Protein AF-A0AAD6NZN1-F1 (afdb_monomer_lite)

Radius of gyration: 25.39 Å; chains: 1; bounding box: 64×46×65 Å

Organism: NCBI:txid889485

Sequence (178 aa):
MINQLLAGVHIASGAEAMALGARLGLNTRMLFDLVKNSGGTSWMFENRVPHMLDNDYTPYSALDIFVKDLGIVTRESSSLKVPLHIATVAHQLFLAGSAAGWGRQDDAGVVKVYETLTGVKVEGKLPVLEKEVVLQSLPPEWPLDPIDDIHRLNQSNSKTLVVLDDDPTGTQTVHDIE

InterPro domains:
  IPR008927 6-phosphogluconate dehydrogenase-like, C-terminal domain superfamily [SSF48179] (1-121)
  IPR013328 6-phosphogluconate dehydrogenase, domain 2 [G3DSA:1.10.1040.10] (1-123)
  IPR029154 3-hydroxyisobutyrate dehydrogenase-like, NAD-binding domain [PF14833] (1-114)

Foldseek 3Di:
DVVLLVLLLQLLVLLVVLLVCQVVLHLSVVVLVVCCPDPNDDPNSVPLLVCQQAVPFAAPPFLLVSLVSLVVVCVVCVVVVHDDPSSVVSNVLSVVQVVVVRRGTYSNSSSVSSCVVPVGGSHNDRDPDDPVNVVVPDDDDDPDDCVVVVVVVCVVDVDDDDDDDPDVVDDDDDDDDD

Structure (mmCIF, N/CA/C/O backbone):
data_AF-A0AAD6NZN1-F1
#
_entry.id   AF-A0AAD6NZN1-F1
#
loop_
_atom_site.group_PDB
_atom_site.id
_atom_site.type_symbol
_atom_site.label_atom_id
_atom_site.label_alt_id
_atom_site.label_comp_id
_atom_site.label_asym_id
_atom_site.label_entity_id
_atom_site.label_seq_id
_atom_site.pdbx_PDB_ins_code
_atom_site.Cartn_x
_atom_site.Cartn_y
_atom_site.Cartn_z
_atom_site.occupancy
_atom_site.B_iso_or_equiv
_atom_site.auth_seq_id
_atom_site.auth_comp_id
_atom_site.auth_asym_id
_atom_site.auth_atom_id
_atom_site.pdbx_PDB_model_num
ATOM 1 N N . MET A 1 1 ? -3.880 1.018 20.932 1.00 89.69 1 MET A N 1
ATOM 2 C CA . MET A 1 1 ? -4.941 1.537 20.037 1.00 89.69 1 MET A CA 1
ATOM 3 C C . MET A 1 1 ? -4.416 2.601 19.090 1.00 89.69 1 MET A C 1
ATOM 5 O O . MET A 1 1 ? -4.409 2.342 17.900 1.00 89.69 1 MET A O 1
ATOM 9 N N . ILE A 1 2 ? -3.913 3.739 19.588 1.00 97.75 2 ILE A N 1
ATOM 10 C CA . ILE A 1 2 ? -3.409 4.832 18.730 1.00 97.75 2 ILE A CA 1
ATOM 11 C C . ILE A 1 2 ? -2.289 4.373 17.786 1.00 97.75 2 ILE A C 1
ATOM 13 O O . ILE A 1 2 ? -2.344 4.660 16.597 1.00 97.75 2 ILE A O 1
ATOM 17 N N . ASN A 1 3 ? -1.337 3.573 18.282 1.00 97.50 3 ASN A N 1
ATOM 18 C CA . ASN A 1 3 ? -0.302 2.986 17.427 1.00 97.50 3 ASN A CA 1
ATOM 19 C C . ASN A 1 3 ? -0.889 2.145 16.285 1.00 97.50 3 ASN A C 1
ATOM 21 O O . ASN A 1 3 ? -0.468 2.303 15.152 1.00 97.50 3 ASN A O 1
ATOM 25 N N . GLN A 1 4 ? -1.888 1.299 16.565 1.00 97.38 4 GLN A N 1
ATOM 26 C CA . GLN A 1 4 ? -2.491 0.433 15.541 1.00 97.38 4 GLN A CA 1
ATOM 27 C C . GLN A 1 4 ? -3.371 1.208 14.562 1.00 97.38 4 GLN A C 1
ATOM 29 O O . GLN A 1 4 ? -3.432 0.849 13.391 1.00 97.38 4 GLN A O 1
ATOM 34 N N . LEU A 1 5 ? -4.007 2.289 15.026 1.00 98.50 5 LEU A N 1
ATOM 35 C CA . LEU A 1 5 ? -4.698 3.243 14.164 1.00 98.50 5 LEU A CA 1
ATOM 36 C C . LEU A 1 5 ? -3.714 3.820 13.147 1.00 98.50 5 LEU A C 1
ATOM 38 O O . LEU A 1 5 ? -3.937 3.679 11.949 1.00 98.50 5 LEU A O 1
ATOM 42 N N . LEU A 1 6 ? -2.619 4.425 13.620 1.00 98.56 6 LEU A N 1
ATOM 43 C CA . LEU A 1 6 ? -1.606 5.009 12.741 1.00 98.56 6 LEU A CA 1
ATOM 44 C C . LEU A 1 6 ? -0.972 3.944 11.848 1.00 98.56 6 LEU A C 1
ATOM 46 O O . LEU A 1 6 ? -0.830 4.158 10.652 1.00 98.56 6 LEU A O 1
ATOM 50 N N . ALA A 1 7 ? -0.652 2.779 12.408 1.00 98.25 7 ALA A N 1
ATOM 51 C CA . ALA A 1 7 ? -0.013 1.707 11.671 1.00 98.25 7 ALA A CA 1
ATOM 52 C C . ALA A 1 7 ? -0.870 1.221 10.497 1.00 98.25 7 ALA A C 1
ATOM 54 O O . ALA A 1 7 ? -0.409 1.222 9.361 1.00 98.25 7 ALA A O 1
ATOM 55 N N . GLY A 1 8 ? -2.134 0.878 10.756 1.00 98.38 8 GLY A N 1
ATOM 56 C CA . GLY A 1 8 ? -3.032 0.370 9.722 1.00 98.38 8 GLY A CA 1
ATOM 57 C C . GLY A 1 8 ? -3.343 1.423 8.663 1.00 98.38 8 GLY A C 1
ATOM 58 O O . GLY A 1 8 ? -3.365 1.107 7.477 1.00 98.38 8 GLY A O 1
ATOM 59 N N . VAL A 1 9 ? -3.514 2.687 9.070 1.00 98.75 9 VAL A N 1
ATOM 60 C CA . VAL A 1 9 ? -3.691 3.801 8.129 1.00 98.75 9 VAL A CA 1
ATOM 61 C C . VAL A 1 9 ? -2.453 3.981 7.254 1.00 98.75 9 VAL A C 1
ATOM 63 O O . VAL A 1 9 ? -2.588 4.045 6.040 1.00 98.75 9 VAL A O 1
ATOM 66 N N . HIS A 1 10 ? -1.250 4.007 7.828 1.00 98.69 10 HIS A N 1
ATOM 67 C CA . HIS A 1 10 ? -0.024 4.203 7.056 1.00 98.69 10 HIS A CA 1
ATOM 68 C C . HIS A 1 10 ? 0.262 3.051 6.085 1.00 98.69 10 HIS A C 1
ATOM 70 O O . HIS A 1 10 ? 0.691 3.311 4.965 1.00 98.69 10 HIS A O 1
ATOM 76 N N . ILE A 1 11 ? -0.004 1.796 6.470 1.00 98.56 11 ILE A N 1
ATOM 77 C CA . ILE A 1 11 ? 0.130 0.646 5.559 1.00 98.56 11 ILE A CA 1
ATOM 78 C C . ILE A 1 11 ? -0.867 0.778 4.400 1.00 98.56 11 ILE A C 1
ATOM 80 O O . ILE A 1 11 ? -0.478 0.656 3.240 1.00 98.56 11 ILE A O 1
ATOM 84 N N . ALA A 1 12 ? -2.135 1.077 4.700 1.00 98.69 12 ALA A N 1
ATOM 85 C CA . ALA A 1 12 ? -3.177 1.238 3.687 1.00 98.69 12 ALA A CA 1
ATOM 86 C C . ALA A 1 12 ? -2.894 2.410 2.728 1.00 98.69 12 ALA A C 1
ATOM 88 O O . ALA A 1 12 ? -3.036 2.257 1.516 1.00 98.69 12 ALA A O 1
ATOM 89 N N . SER A 1 13 ? -2.451 3.557 3.253 1.00 98.50 13 SER A N 1
ATOM 90 C CA . SER A 1 13 ? -2.054 4.718 2.449 1.00 98.50 13 SER A CA 1
ATOM 91 C C . SER A 1 13 ? -0.788 4.452 1.635 1.00 98.50 13 SER A C 1
ATOM 93 O O . SER A 1 13 ? -0.695 4.892 0.494 1.00 98.50 13 SER A O 1
ATOM 95 N N . GLY A 1 14 ? 0.177 3.703 2.178 1.00 98.31 14 GLY A N 1
ATOM 96 C CA . GLY A 1 14 ? 1.360 3.273 1.433 1.00 98.31 14 GLY A CA 1
ATOM 97 C C . GLY A 1 14 ? 0.991 2.383 0.250 1.00 98.31 14 GLY A C 1
ATOM 98 O O . GLY A 1 14 ? 1.413 2.648 -0.871 1.00 98.31 14 GLY A O 1
ATOM 99 N N . ALA A 1 15 ? 0.131 1.389 0.476 1.00 98.44 15 ALA A N 1
ATOM 100 C CA . ALA A 1 15 ? -0.408 0.541 -0.582 1.00 98.44 15 ALA A CA 1
ATOM 101 C C . ALA A 1 15 ? -1.126 1.350 -1.680 1.00 98.44 15 ALA A C 1
ATOM 103 O O . ALA A 1 15 ? -0.894 1.112 -2.864 1.00 98.44 15 ALA A O 1
ATOM 104 N N . GLU A 1 16 ? -1.954 2.328 -1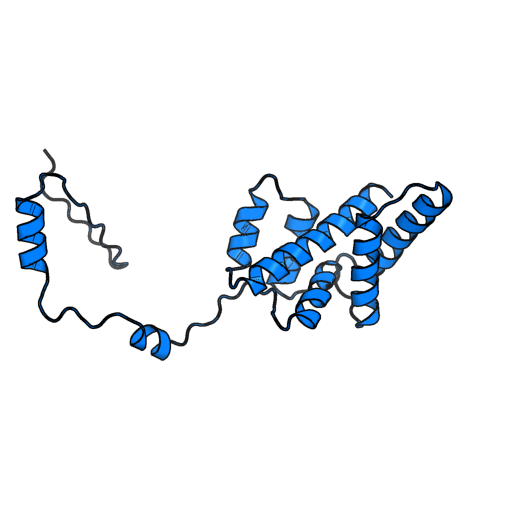.300 1.00 98.44 16 GLU A N 1
ATOM 105 C CA . GLU A 1 16 ? -2.646 3.221 -2.239 1.00 98.44 16 GLU A CA 1
ATOM 106 C C . GLU A 1 16 ? -1.665 4.057 -3.074 1.00 98.44 16 GLU A C 1
ATOM 108 O O . GLU A 1 16 ? -1.764 4.097 -4.302 1.00 98.44 16 GLU A O 1
ATOM 113 N N . ALA A 1 17 ? -0.682 4.685 -2.421 1.00 98.12 17 ALA A N 1
ATOM 114 C CA . ALA A 1 17 ? 0.324 5.510 -3.083 1.00 98.12 17 ALA A CA 1
ATOM 115 C C . ALA A 1 17 ? 1.152 4.699 -4.090 1.00 98.12 17 ALA A C 1
ATOM 117 O O . ALA A 1 17 ? 1.375 5.144 -5.219 1.00 98.12 17 ALA A O 1
ATOM 118 N N . MET A 1 18 ? 1.564 3.487 -3.710 1.00 98.06 18 MET A N 1
ATOM 119 C CA . MET A 1 18 ? 2.322 2.603 -4.592 1.00 98.06 18 MET A CA 1
ATOM 120 C C . MET A 1 18 ? 1.482 2.097 -5.767 1.00 98.06 18 MET A C 1
ATOM 122 O O . MET A 1 18 ? 1.979 2.059 -6.894 1.00 98.06 18 MET A O 1
ATOM 126 N N . ALA A 1 19 ? 0.205 1.780 -5.543 1.00 98.00 19 ALA A N 1
ATOM 127 C CA . ALA A 1 19 ? -0.715 1.400 -6.612 1.00 98.00 19 ALA A CA 1
ATOM 128 C C . ALA A 1 19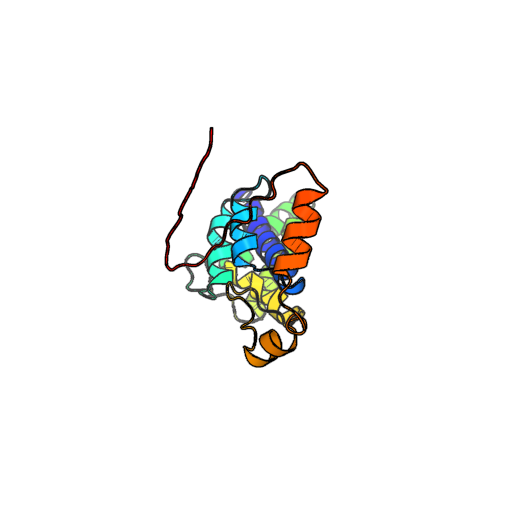 ? -0.957 2.542 -7.609 1.00 98.00 19 ALA A C 1
ATOM 130 O O . ALA A 1 19 ? -0.954 2.315 -8.820 1.00 98.00 19 ALA A O 1
ATOM 131 N N . LEU A 1 20 ? -1.104 3.780 -7.125 1.00 97.62 20 LEU A N 1
ATOM 132 C CA . LEU A 1 20 ? -1.195 4.958 -7.986 1.00 97.62 20 LEU A CA 1
ATOM 133 C C . LEU A 1 20 ? 0.086 5.145 -8.807 1.00 97.62 20 LEU A C 1
ATOM 135 O O . LEU A 1 20 ? 0.012 5.338 -10.019 1.00 97.62 20 LEU A O 1
ATOM 139 N N . GLY A 1 21 ? 1.255 5.042 -8.169 1.00 96.00 21 GLY A N 1
ATOM 140 C CA . GLY A 1 21 ? 2.546 5.128 -8.850 1.00 96.00 21 GLY A CA 1
ATOM 141 C C . GLY A 1 21 ? 2.696 4.088 -9.961 1.00 96.00 21 GLY A C 1
ATOM 142 O O . GLY A 1 21 ? 3.052 4.437 -11.087 1.00 96.00 21 GLY A O 1
ATOM 143 N N . ALA A 1 22 ? 2.333 2.834 -9.679 1.00 95.44 22 ALA A N 1
ATOM 144 C CA . ALA A 1 22 ? 2.318 1.765 -10.673 1.00 95.44 22 ALA A CA 1
ATOM 145 C C . ALA A 1 22 ? 1.354 2.078 -11.830 1.00 95.44 22 ALA A C 1
ATOM 147 O O . ALA A 1 22 ? 1.704 1.938 -13.000 1.00 95.44 22 ALA A O 1
ATOM 148 N N . ARG A 1 23 ? 0.148 2.580 -11.527 1.00 93.94 23 ARG A N 1
ATOM 149 C CA . ARG A 1 23 ? -0.862 2.931 -12.537 1.00 93.94 23 ARG A CA 1
ATOM 150 C C . ARG A 1 23 ? -0.438 4.085 -13.450 1.00 93.94 23 ARG A C 1
ATOM 152 O O . ARG A 1 23 ? -0.899 4.138 -14.595 1.00 93.94 23 ARG A O 1
ATOM 159 N N . LEU A 1 24 ? 0.408 4.983 -12.947 1.00 93.62 24 LEU A N 1
ATOM 160 C CA . LEU A 1 24 ? 1.040 6.071 -13.696 1.00 93.62 24 LEU A CA 1
ATOM 161 C C . LEU A 1 24 ? 2.246 5.608 -14.535 1.00 93.62 24 LEU A C 1
ATOM 163 O O . LEU A 1 24 ? 2.819 6.419 -15.256 1.00 93.62 24 LEU A O 1
ATOM 167 N N . GLY A 1 25 ? 2.631 4.328 -14.462 1.00 90.56 25 GLY A N 1
ATOM 168 C CA . GLY A 1 25 ? 3.789 3.789 -15.176 1.00 90.56 25 GLY A CA 1
ATOM 169 C C . GLY A 1 25 ? 5.131 4.198 -14.566 1.00 90.56 25 GLY A C 1
ATOM 170 O O . GLY A 1 25 ? 6.152 4.147 -15.249 1.00 90.56 25 GLY A O 1
ATOM 171 N N . LEU A 1 26 ? 5.148 4.630 -13.300 1.00 92.12 26 LEU A N 1
ATOM 172 C CA . LEU A 1 26 ? 6.388 4.973 -12.609 1.00 92.12 26 LEU A CA 1
ATOM 173 C C . LEU A 1 26 ? 7.159 3.709 -12.225 1.00 92.12 26 LEU A C 1
ATOM 175 O O . LEU A 1 26 ? 6.572 2.674 -11.909 1.00 92.12 26 LEU A O 1
ATOM 179 N N . ASN A 1 27 ? 8.485 3.825 -12.152 1.00 92.44 27 ASN A N 1
ATOM 180 C CA . ASN A 1 27 ? 9.301 2.813 -11.493 1.00 92.44 27 ASN A CA 1
ATOM 181 C C . ASN A 1 27 ? 8.987 2.840 -9.989 1.00 92.44 27 ASN A C 1
ATOM 183 O O . ASN A 1 27 ? 9.405 3.745 -9.267 1.00 92.44 27 ASN A O 1
ATOM 187 N N . THR A 1 28 ? 8.227 1.852 -9.524 1.00 95.00 28 THR A N 1
ATOM 188 C CA . THR A 1 28 ? 7.745 1.752 -8.140 1.00 95.00 28 THR A CA 1
ATOM 189 C C . THR A 1 28 ? 8.886 1.583 -7.134 1.00 95.00 28 THR A C 1
ATOM 191 O O . THR A 1 28 ? 8.785 2.077 -6.014 1.00 95.00 28 THR A O 1
ATOM 194 N N . ARG A 1 29 ? 10.010 0.964 -7.513 1.00 95.38 29 ARG A N 1
ATOM 195 C CA . ARG A 1 29 ? 11.174 0.853 -6.628 1.00 95.38 29 ARG A CA 1
ATOM 196 C C . ARG A 1 29 ? 11.888 2.194 -6.468 1.00 95.38 29 ARG A C 1
ATOM 198 O O . ARG A 1 29 ? 12.136 2.608 -5.342 1.00 95.38 29 ARG A O 1
ATOM 205 N N . MET A 1 30 ? 12.088 2.932 -7.560 1.00 94.81 30 MET A N 1
ATOM 206 C CA . MET A 1 30 ? 12.590 4.311 -7.482 1.00 94.81 30 MET A CA 1
ATOM 207 C C . MET A 1 30 ? 11.630 5.237 -6.725 1.00 94.81 30 MET A C 1
ATOM 209 O O . MET A 1 30 ? 12.073 6.086 -5.954 1.00 94.81 30 MET A O 1
ATOM 213 N N . LEU A 1 31 ? 10.317 5.076 -6.923 1.00 95.44 31 LEU A N 1
ATOM 214 C CA . LEU A 1 31 ? 9.300 5.819 -6.179 1.00 95.44 31 LEU A CA 1
ATOM 215 C C . LEU A 1 31 ? 9.427 5.557 -4.676 1.00 95.44 31 LEU A C 1
ATOM 217 O O . LEU A 1 31 ? 9.432 6.505 -3.894 1.00 95.44 31 LEU A O 1
ATOM 221 N N . PHE A 1 32 ? 9.562 4.291 -4.278 1.00 97.19 32 PHE A N 1
ATOM 222 C CA . PHE A 1 32 ? 9.803 3.920 -2.889 1.00 97.19 32 PHE A CA 1
ATOM 223 C C . PHE A 1 32 ? 11.071 4.581 -2.340 1.00 97.19 32 PHE A C 1
ATOM 225 O O . PHE A 1 32 ? 11.003 5.215 -1.288 1.00 97.19 32 PHE A O 1
ATOM 232 N N . ASP A 1 33 ? 12.194 4.497 -3.057 1.00 95.81 33 ASP A N 1
ATOM 233 C CA . ASP A 1 33 ? 13.472 5.068 -2.615 1.00 95.81 33 ASP A CA 1
ATOM 234 C C . ASP A 1 33 ? 13.396 6.594 -2.441 1.00 95.81 33 ASP A C 1
ATOM 236 O O . ASP A 1 33 ? 13.948 7.146 -1.484 1.00 95.81 33 ASP A O 1
ATOM 240 N N . LEU A 1 34 ? 12.665 7.286 -3.318 1.00 96.00 34 LEU A N 1
ATOM 241 C CA . LEU A 1 34 ? 12.437 8.725 -3.205 1.00 96.00 34 LEU A CA 1
ATOM 242 C C . LEU A 1 34 ? 11.545 9.064 -2.004 1.00 96.00 34 LEU A C 1
ATOM 244 O O . LEU A 1 34 ? 11.891 9.928 -1.197 1.00 96.00 34 LEU A O 1
ATOM 248 N N . VAL A 1 35 ? 10.400 8.385 -1.871 1.00 96.75 35 VAL A N 1
ATOM 249 C CA . VAL A 1 35 ? 9.423 8.665 -0.807 1.00 96.75 35 VAL A CA 1
ATOM 250 C C . VAL A 1 35 ? 10.000 8.337 0.563 1.00 96.75 35 VAL A C 1
ATOM 252 O O . VAL A 1 35 ? 9.815 9.133 1.482 1.00 96.75 35 VAL A O 1
ATOM 255 N N . LYS A 1 36 ? 10.754 7.239 0.690 1.00 96.06 36 LYS A N 1
ATOM 256 C CA . LYS A 1 36 ? 11.463 6.842 1.914 1.00 96.06 36 LYS A CA 1
ATOM 257 C C . LYS A 1 36 ? 12.338 7.964 2.477 1.00 96.06 36 LYS A C 1
ATOM 259 O O . LYS A 1 36 ? 12.416 8.125 3.687 1.00 96.06 36 LYS A O 1
ATOM 264 N N . ASN A 1 37 ? 12.981 8.747 1.612 1.00 94.00 37 ASN A N 1
ATOM 265 C CA . ASN A 1 37 ? 13.847 9.859 2.014 1.00 94.00 37 ASN A CA 1
ATOM 266 C C . ASN A 1 37 ? 13.112 11.212 2.078 1.00 94.00 37 ASN A C 1
ATOM 268 O O . ASN A 1 37 ? 13.737 12.254 2.271 1.00 94.00 37 ASN A O 1
ATOM 272 N N . SER A 1 38 ? 11.790 11.218 1.903 1.00 94.56 38 SER A N 1
ATOM 273 C CA . SER A 1 38 ? 10.956 12.420 1.920 1.00 94.56 38 SER A CA 1
ATOM 274 C C . SER A 1 38 ? 10.220 12.588 3.252 1.00 94.56 38 SER A C 1
ATOM 276 O O . SER A 1 38 ? 10.005 11.631 3.992 1.00 94.56 38 SER A O 1
ATOM 278 N N . GLY A 1 39 ? 9.725 13.799 3.527 1.00 92.81 39 GLY A N 1
ATOM 279 C CA . GLY A 1 39 ? 8.880 14.057 4.701 1.00 92.81 39 GLY A CA 1
ATOM 280 C C . GLY A 1 39 ? 7.516 13.349 4.682 1.00 92.81 39 GLY A C 1
ATOM 281 O O . GLY A 1 39 ? 6.831 13.345 5.699 1.00 92.81 39 GLY A O 1
ATOM 282 N N . GLY A 1 40 ? 7.115 12.762 3.547 1.00 90.19 40 GLY A N 1
ATOM 283 C CA . GLY A 1 40 ? 5.878 11.985 3.413 1.00 90.19 40 GLY A CA 1
ATOM 284 C C . GLY A 1 40 ? 6.006 10.516 3.835 1.00 90.19 40 GLY A C 1
ATOM 285 O O . GLY A 1 40 ? 5.022 9.783 3.761 1.00 90.19 40 GLY A O 1
ATOM 286 N N . THR A 1 41 ? 7.199 10.069 4.244 1.00 97.19 41 THR A N 1
ATOM 287 C CA . THR A 1 41 ? 7.438 8.687 4.680 1.00 97.19 41 THR A CA 1
ATOM 288 C C . THR A 1 41 ? 6.793 8.368 6.035 1.00 97.19 41 THR A C 1
ATOM 290 O O . THR A 1 41 ? 6.390 9.241 6.804 1.00 97.19 41 THR A O 1
ATOM 293 N N . SER A 1 42 ? 6.736 7.079 6.364 1.00 98.06 42 SER A N 1
ATOM 294 C CA . SER A 1 42 ? 6.468 6.587 7.714 1.00 98.06 42 SER A CA 1
ATOM 295 C C . SER A 1 42 ? 7.216 5.279 7.947 1.00 98.06 42 SER A C 1
ATOM 297 O O . SER A 1 42 ? 7.509 4.551 7.000 1.00 98.06 42 SER A O 1
ATOM 299 N N . TRP A 1 43 ? 7.432 4.911 9.212 1.00 97.62 43 TRP A N 1
ATOM 300 C CA . TRP A 1 43 ? 8.063 3.627 9.539 1.00 97.62 43 TRP A CA 1
ATOM 301 C C . TRP A 1 43 ? 7.334 2.430 8.902 1.00 97.62 43 TRP A C 1
ATOM 303 O O . TRP A 1 43 ? 7.969 1.500 8.415 1.00 97.62 43 TRP A O 1
ATOM 313 N N . MET A 1 44 ? 5.996 2.465 8.854 1.00 98.06 44 MET A N 1
ATOM 314 C CA . MET A 1 44 ? 5.202 1.401 8.230 1.00 98.06 44 MET A CA 1
ATOM 315 C C . MET A 1 44 ? 5.370 1.355 6.714 1.00 98.06 44 MET A C 1
ATOM 317 O O . MET A 1 44 ? 5.426 0.267 6.152 1.00 98.06 44 MET A O 1
ATOM 321 N N . PHE A 1 45 ? 5.472 2.513 6.058 1.00 98.31 45 PHE A N 1
ATOM 322 C CA . PHE A 1 45 ? 5.753 2.587 4.625 1.00 98.31 45 PHE A CA 1
ATOM 323 C C . PHE A 1 45 ? 7.117 1.961 4.317 1.00 98.31 45 PHE A C 1
ATOM 325 O O . PHE A 1 45 ? 7.209 1.050 3.499 1.00 98.31 45 PHE A O 1
ATOM 332 N N . GLU A 1 46 ? 8.159 2.389 5.036 1.00 98.25 46 GLU A N 1
ATOM 333 C CA . GLU A 1 46 ? 9.527 1.893 4.852 1.00 98.25 46 GLU A CA 1
ATOM 334 C C . GLU A 1 46 ? 9.653 0.395 5.093 1.00 98.25 46 GLU A C 1
ATOM 336 O O . GLU A 1 46 ? 10.431 -0.275 4.417 1.00 98.25 46 GLU A O 1
ATOM 341 N N . ASN A 1 47 ? 8.890 -0.129 6.050 1.00 97.38 47 ASN A N 1
ATOM 342 C CA . ASN A 1 47 ? 8.944 -1.536 6.394 1.00 97.38 47 ASN A CA 1
ATOM 343 C C . ASN A 1 47 ? 8.090 -2.418 5.468 1.00 97.38 47 ASN A C 1
ATOM 345 O O . ASN A 1 47 ? 8.531 -3.507 5.125 1.00 97.38 47 ASN A O 1
ATOM 349 N N . ARG A 1 48 ? 6.893 -1.977 5.050 1.00 97.88 48 ARG A N 1
ATOM 350 C CA . ARG A 1 48 ? 5.934 -2.830 4.318 1.00 97.88 48 ARG A CA 1
ATOM 351 C C . ARG A 1 48 ? 5.972 -2.703 2.806 1.00 97.88 48 ARG A C 1
ATOM 353 O O . ARG A 1 48 ? 5.685 -3.680 2.122 1.00 97.88 48 ARG A O 1
ATOM 360 N N . VAL A 1 49 ? 6.324 -1.543 2.256 1.00 97.81 49 VAL A N 1
ATOM 361 C CA . VAL A 1 49 ? 6.387 -1.385 0.794 1.00 97.81 49 VAL A CA 1
ATOM 362 C C . VAL A 1 49 ? 7.403 -2.325 0.134 1.00 97.81 49 VAL A C 1
ATOM 364 O O . VAL A 1 49 ? 7.064 -2.868 -0.915 1.00 97.81 49 VAL A O 1
ATOM 367 N N . PRO A 1 50 ? 8.583 -2.620 0.719 1.00 97.38 50 PRO A N 1
ATOM 368 C CA . PRO A 1 50 ? 9.474 -3.636 0.161 1.00 97.38 50 PRO A CA 1
ATOM 369 C C . PRO A 1 50 ? 8.787 -4.991 -0.063 1.00 97.38 50 PRO A C 1
ATOM 371 O O . PRO A 1 50 ? 8.945 -5.572 -1.129 1.00 97.38 50 PRO A O 1
ATOM 374 N N . HIS A 1 51 ? 7.939 -5.437 0.871 1.00 97.44 51 HIS A N 1
ATOM 375 C CA . HIS A 1 51 ? 7.192 -6.696 0.742 1.00 97.44 51 HIS A CA 1
ATOM 376 C C . HIS A 1 51 ? 6.232 -6.671 -0.460 1.00 97.44 51 HIS A C 1
ATOM 378 O O . HIS A 1 51 ? 6.117 -7.654 -1.190 1.00 97.44 51 HIS A O 1
ATOM 384 N N . MET A 1 52 ? 5.578 -5.524 -0.697 1.00 97.38 52 MET A N 1
ATOM 385 C CA . MET A 1 52 ? 4.714 -5.305 -1.865 1.00 97.38 52 MET A CA 1
ATOM 386 C C . MET A 1 52 ? 5.527 -5.420 -3.159 1.00 97.38 52 MET A C 1
ATOM 388 O O . MET A 1 52 ? 5.181 -6.201 -4.040 1.00 97.38 52 MET A O 1
ATOM 392 N N . LEU A 1 53 ? 6.641 -4.684 -3.237 1.00 97.06 53 LEU A N 1
ATOM 393 C CA . LEU A 1 53 ? 7.503 -4.613 -4.419 1.00 97.06 53 LEU A CA 1
ATOM 394 C C . LEU A 1 53 ? 8.147 -5.955 -4.778 1.00 97.06 53 LEU A C 1
ATOM 396 O O . LEU A 1 53 ? 8.345 -6.231 -5.963 1.00 97.06 53 LEU A O 1
ATOM 400 N N . ASP A 1 54 ? 8.495 -6.746 -3.764 1.00 95.94 54 ASP A N 1
ATOM 401 C CA . ASP A 1 54 ? 9.148 -8.049 -3.911 1.00 95.94 54 ASP A CA 1
ATOM 402 C C . ASP A 1 54 ? 8.137 -9.199 -4.038 1.00 95.94 54 ASP A C 1
ATOM 404 O O . ASP A 1 54 ? 8.522 -10.333 -4.329 1.00 95.94 54 ASP A O 1
ATOM 408 N N . ASN A 1 55 ? 6.840 -8.900 -3.885 1.00 95.19 55 ASN A N 1
ATOM 409 C CA . ASN A 1 55 ? 5.741 -9.864 -3.916 1.00 95.19 55 ASN A CA 1
ATOM 410 C C . ASN A 1 55 ? 5.953 -11.031 -2.923 1.00 95.19 55 ASN A C 1
ATOM 412 O O . ASN A 1 55 ? 5.535 -12.164 -3.176 1.00 95.19 55 ASN A O 1
ATOM 416 N N . ASP A 1 56 ? 6.600 -10.743 -1.789 1.00 95.94 56 ASP A N 1
ATOM 417 C CA . ASP A 1 56 ? 6.807 -11.670 -0.677 1.00 95.94 56 ASP A CA 1
ATOM 418 C C . ASP A 1 56 ? 5.883 -11.285 0.476 1.00 95.94 56 ASP A C 1
ATOM 420 O O . ASP A 1 56 ? 6.097 -10.300 1.178 1.00 95.94 56 ASP A O 1
ATOM 424 N N . TYR A 1 57 ? 4.838 -12.088 0.665 1.00 96.94 57 TYR A N 1
ATOM 425 C CA . TYR A 1 57 ? 3.861 -11.899 1.735 1.00 96.94 57 TYR A CA 1
ATOM 426 C C . TYR A 1 57 ? 3.979 -12.966 2.823 1.00 96.94 57 TYR A C 1
ATOM 428 O O . TYR A 1 57 ? 2.974 -13.346 3.437 1.00 96.94 57 TYR A O 1
ATOM 436 N N . THR A 1 58 ? 5.190 -13.479 3.049 1.00 96.94 58 THR A N 1
ATOM 437 C CA . THR A 1 58 ? 5.488 -14.318 4.209 1.00 96.94 58 THR A CA 1
ATOM 438 C C . THR A 1 58 ? 5.157 -13.533 5.487 1.00 96.94 58 THR A C 1
ATOM 440 O O . THR A 1 58 ? 5.718 -12.463 5.709 1.00 96.94 58 THR A O 1
ATOM 443 N N . PRO A 1 59 ? 4.222 -14.008 6.331 1.00 92.31 59 PRO A N 1
ATOM 444 C CA . PRO A 1 59 ? 3.653 -13.176 7.384 1.00 92.31 59 PRO A CA 1
ATOM 445 C C . PRO A 1 59 ? 4.620 -13.000 8.559 1.00 92.31 59 PRO A C 1
ATOM 447 O O . PRO A 1 59 ? 4.830 -13.929 9.341 1.00 92.31 59 PRO A O 1
ATOM 450 N N . TYR A 1 60 ? 5.120 -11.778 8.749 1.00 87.25 60 TYR A N 1
ATOM 451 C CA . TYR A 1 60 ? 5.665 -11.334 10.040 1.00 87.25 60 TYR A CA 1
ATOM 452 C C . TYR A 1 60 ? 4.557 -10.760 10.931 1.00 87.25 60 TYR A C 1
ATOM 454 O O . TYR A 1 60 ? 4.584 -10.895 12.155 1.00 87.25 60 TYR A O 1
ATOM 462 N N . SER A 1 61 ? 3.549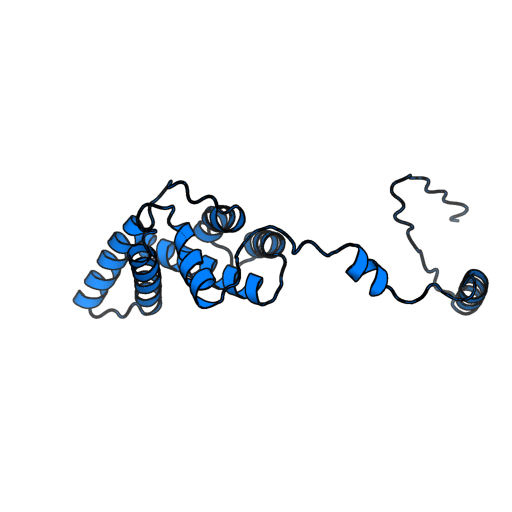 -10.163 10.295 1.00 94.81 61 SER A N 1
ATOM 463 C CA . SER A 1 61 ? 2.281 -9.742 10.882 1.00 94.81 61 SER A CA 1
ATOM 464 C C . SER A 1 61 ? 1.179 -10.010 9.863 1.00 94.81 61 SER A C 1
ATOM 466 O O . SER A 1 61 ? 1.252 -9.548 8.730 1.00 94.81 61 SER A O 1
ATOM 468 N N . ALA A 1 62 ? 0.176 -10.800 10.244 1.00 98.31 62 ALA A N 1
ATOM 469 C CA . ALA A 1 62 ? -0.870 -11.205 9.316 1.00 98.31 62 ALA A CA 1
ATOM 470 C C . ALA A 1 62 ? -1.850 -10.058 9.024 1.00 98.31 62 ALA A C 1
ATOM 472 O O . ALA A 1 62 ? -2.198 -9.290 9.920 1.00 98.31 62 ALA A O 1
ATOM 473 N N . LEU A 1 63 ? -2.382 -10.008 7.806 1.00 98.50 63 LEU A N 1
ATOM 474 C CA . LEU A 1 63 ? -3.411 -9.059 7.379 1.00 98.50 63 LEU A CA 1
ATOM 475 C C . LEU A 1 63 ? -4.620 -9.045 8.340 1.00 98.50 63 LEU A C 1
ATOM 477 O O . LEU A 1 63 ? -5.095 -7.977 8.737 1.00 98.50 63 LEU A O 1
ATOM 481 N N . ASP A 1 64 ? -5.052 -10.214 8.822 1.00 98.69 64 ASP A N 1
ATOM 482 C CA . ASP A 1 64 ? -6.145 -10.344 9.800 1.00 98.69 64 ASP A CA 1
ATOM 483 C C . ASP A 1 64 ? -5.841 -9.713 11.173 1.00 98.69 64 ASP A C 1
ATOM 485 O O . ASP A 1 64 ? -6.766 -9.387 11.925 1.00 98.69 64 ASP A O 1
ATOM 489 N N . ILE A 1 65 ? -4.568 -9.476 11.516 1.00 98.38 65 ILE A N 1
ATOM 490 C CA . ILE A 1 65 ? -4.215 -8.709 12.721 1.00 98.38 65 ILE A CA 1
ATOM 491 C C . ILE A 1 65 ? -4.727 -7.275 12.582 1.00 98.38 65 ILE A C 1
ATOM 493 O O . ILE A 1 65 ? -5.313 -6.755 13.533 1.00 98.38 65 ILE A O 1
ATOM 497 N N . PHE A 1 66 ? -4.594 -6.662 11.403 1.00 98.25 66 PHE A N 1
ATOM 498 C CA . PHE A 1 66 ? -5.110 -5.316 11.154 1.00 98.25 66 PHE A CA 1
ATOM 499 C C . PHE A 1 66 ? -6.628 -5.270 10.977 1.00 98.25 66 PHE A C 1
ATOM 501 O O . PHE A 1 66 ? -7.239 -4.283 11.391 1.00 98.25 66 PHE A O 1
ATOM 508 N N . VAL A 1 67 ? -7.262 -6.347 10.496 1.00 98.69 67 VAL A N 1
ATOM 509 C CA . VAL A 1 67 ? -8.729 -6.500 10.581 1.00 98.69 67 VAL A CA 1
ATOM 510 C C . VAL A 1 67 ? -9.182 -6.424 12.043 1.00 98.69 67 VAL A C 1
ATOM 512 O O . VAL A 1 67 ? -10.056 -5.634 12.402 1.00 98.69 67 VAL A O 1
ATOM 515 N N . LYS A 1 68 ? -8.548 -7.202 12.926 1.00 98.69 68 LYS A N 1
ATOM 516 C CA . LYS A 1 68 ? -8.870 -7.214 14.358 1.00 98.69 68 LYS A CA 1
ATOM 517 C C . LYS A 1 68 ? -8.593 -5.858 15.016 1.00 98.69 68 LYS A C 1
ATOM 519 O O . LYS A 1 68 ? -9.468 -5.321 15.698 1.00 98.69 68 LYS A O 1
ATOM 524 N N . ASP A 1 69 ? -7.395 -5.309 14.829 1.00 98.50 69 ASP A N 1
ATOM 525 C CA . ASP A 1 69 ? -6.931 -4.121 15.546 1.00 98.50 69 ASP A CA 1
ATOM 526 C C . ASP A 1 69 ? -7.669 -2.848 15.106 1.00 98.50 69 ASP A C 1
ATOM 528 O O . ASP A 1 69 ? -8.125 -2.084 15.963 1.00 98.50 69 ASP A O 1
ATOM 532 N N . LEU A 1 70 ? -7.876 -2.638 13.800 1.00 98.69 70 LEU A N 1
ATOM 533 C CA . LEU A 1 70 ? -8.690 -1.515 13.318 1.00 98.69 70 LEU A CA 1
ATOM 534 C C . LEU A 1 70 ? -10.178 -1.711 13.634 1.00 98.69 70 LEU A C 1
ATOM 536 O O . LEU A 1 70 ? -10.887 -0.736 13.894 1.00 98.69 70 LEU A O 1
ATOM 540 N N . GLY A 1 71 ? -10.650 -2.957 13.717 1.00 98.44 71 GLY A N 1
ATOM 541 C CA . GLY A 1 71 ? -11.974 -3.273 14.246 1.00 98.44 71 GLY A CA 1
ATOM 542 C C . GLY A 1 71 ? -12.153 -2.834 15.704 1.00 98.44 71 GLY A C 1
ATOM 543 O O . GLY A 1 71 ? -13.196 -2.290 16.057 1.00 98.44 71 GLY A O 1
ATOM 544 N N . ILE A 1 72 ? -11.142 -3.022 16.560 1.00 98.69 72 ILE A N 1
ATOM 545 C CA . ILE A 1 72 ? -11.165 -2.521 17.947 1.00 98.69 72 ILE A CA 1
ATOM 546 C C . ILE A 1 72 ? -11.184 -0.987 17.961 1.00 98.69 72 ILE A C 1
ATOM 548 O O . ILE A 1 72 ? -12.006 -0.397 18.657 1.00 98.69 72 ILE A O 1
ATOM 552 N N . VAL A 1 73 ? -10.323 -0.344 17.165 1.00 98.56 73 VAL A N 1
ATOM 553 C CA . VAL A 1 73 ? -10.240 1.124 17.066 1.00 98.56 73 VAL A CA 1
ATOM 554 C C . VAL A 1 73 ? -11.573 1.744 16.641 1.00 98.56 73 VAL A C 1
ATOM 556 O O . VAL A 1 73 ? -12.045 2.675 17.286 1.00 98.56 73 VAL A O 1
ATOM 559 N N . THR A 1 74 ? -12.191 1.222 15.581 1.00 97.81 74 THR A N 1
ATOM 560 C CA . THR A 1 74 ? -13.444 1.764 15.029 1.00 97.81 74 THR A CA 1
ATOM 561 C C . THR A 1 74 ? -14.644 1.540 15.953 1.00 97.81 74 THR A C 1
ATOM 563 O O . THR A 1 74 ? -15.499 2.417 16.071 1.00 97.81 74 THR A O 1
ATOM 566 N N . ARG A 1 75 ? -14.703 0.408 16.672 1.00 98.06 75 ARG A N 1
ATOM 567 C CA . ARG A 1 75 ? -15.746 0.177 17.689 1.00 98.06 75 ARG A CA 1
ATOM 568 C C . ARG A 1 75 ? -15.630 1.140 18.866 1.00 98.06 75 ARG A C 1
ATOM 570 O O . ARG A 1 75 ? -16.639 1.704 19.281 1.00 98.06 75 ARG A O 1
ATOM 577 N N . GLU A 1 76 ? -14.419 1.351 19.372 1.00 98.31 76 GLU A N 1
ATOM 578 C CA . GLU A 1 76 ? -14.186 2.273 20.488 1.00 98.31 76 GLU A CA 1
ATOM 579 C C . GLU A 1 76 ? -14.465 3.724 20.093 1.00 98.31 76 GLU A C 1
ATOM 581 O O . GLU A 1 76 ? -15.098 4.476 20.826 1.00 98.31 76 GLU A O 1
ATOM 586 N N . SER A 1 77 ? -14.063 4.133 18.890 1.00 97.69 77 SER A N 1
ATOM 587 C CA . SER A 1 77 ? -14.362 5.488 18.434 1.00 97.69 77 SER A CA 1
ATOM 588 C C . SER A 1 77 ? -15.868 5.711 18.277 1.00 97.69 77 SER A C 1
ATOM 590 O O . SER A 1 77 ? -16.374 6.779 18.617 1.00 97.69 77 SER A O 1
ATOM 592 N N . SER A 1 78 ? -16.609 4.688 17.837 1.00 97.19 78 SER A N 1
ATOM 593 C CA . SER A 1 78 ? -18.069 4.736 17.762 1.00 97.19 78 SER A CA 1
ATOM 594 C C . SER A 1 78 ? -18.732 4.845 19.139 1.00 97.19 78 SER A C 1
ATOM 596 O O . SER A 1 78 ? -19.695 5.602 19.266 1.00 97.19 78 SER A O 1
ATOM 598 N N . SER A 1 79 ? -18.251 4.128 20.164 1.00 98.12 79 SER A N 1
ATOM 599 C CA . SER A 1 79 ? -18.814 4.210 21.525 1.00 98.12 79 SER A CA 1
ATOM 600 C C . SER A 1 79 ? -18.617 5.604 22.133 1.00 98.12 79 SER A C 1
ATOM 602 O O . SER A 1 79 ? -19.512 6.126 22.800 1.00 98.12 79 SER A O 1
ATOM 604 N N . LEU A 1 80 ? -17.489 6.244 21.814 1.00 98.19 80 LEU A N 1
ATOM 605 C CA . LEU A 1 80 ? -17.134 7.596 22.246 1.00 98.19 80 LEU A CA 1
ATOM 606 C C . LEU A 1 80 ? -17.677 8.709 21.336 1.00 98.19 80 LEU A C 1
ATOM 608 O O . LEU A 1 80 ? -17.465 9.885 21.626 1.00 98.19 80 LEU A O 1
ATOM 612 N N . LYS A 1 81 ? -18.378 8.368 20.245 1.00 98.19 81 LYS A N 1
ATOM 613 C CA . LYS A 1 81 ? -18.865 9.319 19.226 1.00 98.19 81 LYS A CA 1
ATOM 614 C C . LYS A 1 81 ? -17.747 10.176 18.608 1.00 98.19 81 LYS A C 1
ATOM 616 O O . LYS A 1 81 ? -17.969 11.331 18.249 1.00 98.19 81 LYS A O 1
ATOM 621 N N . VAL A 1 82 ? -16.555 9.600 18.453 1.00 98.19 82 VAL A N 1
ATOM 622 C CA . VAL A 1 82 ? -15.413 10.212 17.763 1.00 98.19 82 VAL A CA 1
ATOM 623 C C . VAL A 1 82 ? -15.322 9.635 16.345 1.00 98.19 82 VAL A C 1
ATOM 625 O O . VAL A 1 82 ? -15.059 8.439 16.184 1.00 98.19 82 VAL A O 1
ATOM 628 N N . PRO A 1 83 ? -15.535 10.439 15.290 1.00 96.75 83 PRO A N 1
ATOM 629 C CA . PRO A 1 83 ? -15.455 9.947 13.922 1.00 96.75 83 PRO A CA 1
ATOM 630 C C . PRO A 1 83 ? -13.995 9.737 13.497 1.00 96.75 83 PRO A C 1
ATOM 632 O O . PRO A 1 83 ? -13.192 10.666 13.507 1.00 96.75 83 PRO A O 1
ATOM 635 N N . LEU A 1 84 ? -13.657 8.517 13.072 1.00 97.94 84 LEU A N 1
ATOM 636 C CA . LEU A 1 84 ? -12.339 8.169 12.527 1.00 97.94 84 LEU A CA 1
ATOM 637 C C . LEU A 1 84 ? -12.465 7.759 11.057 1.00 97.94 84 LEU A C 1
ATOM 639 O O . LEU A 1 84 ? -12.420 6.574 10.719 1.00 97.94 84 LEU A O 1
ATOM 643 N N . HIS A 1 85 ? -12.643 8.741 10.174 1.00 97.50 85 HIS A N 1
ATOM 644 C CA . HIS A 1 85 ? -12.910 8.500 8.752 1.00 97.50 85 HIS A CA 1
ATOM 645 C C . HIS A 1 85 ? -11.814 7.665 8.075 1.00 97.50 85 HIS A C 1
ATOM 647 O O . HIS A 1 85 ? -12.113 6.634 7.476 1.00 97.50 85 HIS A O 1
ATOM 653 N N . ILE A 1 86 ? -10.545 8.046 8.246 1.00 98.50 86 ILE A N 1
ATOM 654 C CA . ILE A 1 86 ? -9.421 7.374 7.576 1.00 98.50 86 ILE A CA 1
ATOM 655 C C . ILE A 1 86 ? -9.234 5.946 8.105 1.00 98.50 86 ILE A C 1
ATOM 657 O O . ILE A 1 86 ? -9.100 5.007 7.326 1.00 98.50 86 ILE A O 1
ATOM 661 N N . ALA A 1 87 ? -9.309 5.747 9.425 1.00 98.38 87 ALA A N 1
ATOM 662 C CA . ALA A 1 87 ? -9.191 4.415 10.020 1.00 98.38 87 ALA A CA 1
ATOM 663 C C . ALA A 1 87 ? -10.343 3.485 9.605 1.00 98.38 87 ALA A C 1
ATOM 665 O O . ALA A 1 87 ? -10.137 2.284 9.450 1.00 98.38 87 ALA A O 1
ATOM 666 N N . THR A 1 88 ? -11.544 4.035 9.394 1.00 98.31 88 THR A N 1
ATOM 667 C CA . THR A 1 88 ? -12.699 3.268 8.908 1.00 98.31 88 THR A CA 1
ATOM 668 C C . THR A 1 88 ? -12.471 2.784 7.479 1.00 98.31 88 THR A C 1
ATOM 670 O O . THR A 1 88 ? -12.709 1.613 7.197 1.00 98.31 88 THR A O 1
ATOM 673 N N . VAL A 1 89 ? -11.955 3.645 6.594 1.00 98.62 89 VAL A N 1
ATOM 674 C CA . VAL A 1 89 ? -11.599 3.259 5.218 1.00 98.62 89 VAL A CA 1
ATOM 675 C C . VAL A 1 89 ? -10.472 2.227 5.216 1.00 98.62 89 VAL A C 1
ATOM 677 O O . VAL A 1 89 ? -10.608 1.186 4.577 1.00 98.62 89 VAL A O 1
ATOM 680 N N . ALA A 1 90 ? -9.408 2.452 5.994 1.00 98.75 90 ALA A N 1
ATOM 681 C CA . ALA A 1 90 ? -8.318 1.488 6.132 1.00 98.75 90 ALA A CA 1
ATOM 682 C C . ALA A 1 90 ? -8.841 0.117 6.597 1.00 98.75 90 ALA A C 1
ATOM 684 O O . ALA A 1 90 ? -8.527 -0.900 5.986 1.00 98.75 90 ALA A O 1
ATOM 685 N N . HIS A 1 91 ? -9.715 0.081 7.609 1.00 98.81 91 HIS A N 1
ATOM 686 C CA . HIS A 1 91 ? -10.334 -1.158 8.086 1.00 98.81 91 HIS A CA 1
ATOM 687 C C . HIS A 1 91 ? -11.098 -1.897 6.975 1.00 98.81 91 HIS A C 1
ATOM 689 O O . HIS A 1 91 ? -10.986 -3.117 6.876 1.00 98.81 91 HIS A O 1
ATOM 695 N N . GLN A 1 92 ? -11.829 -1.179 6.114 1.00 98.75 92 GLN A N 1
ATOM 696 C CA . GLN A 1 92 ? -12.534 -1.792 4.984 1.00 98.75 92 GLN A CA 1
ATOM 697 C C . GLN A 1 92 ? -11.580 -2.377 3.935 1.00 98.75 92 GLN A C 1
ATOM 699 O O . GLN A 1 92 ? -11.870 -3.442 3.397 1.00 98.75 92 GLN A O 1
ATOM 704 N N . LEU A 1 93 ? -10.427 -1.751 3.682 1.00 98.75 93 LEU A N 1
ATOM 705 C CA . LEU A 1 93 ? -9.410 -2.307 2.779 1.00 98.75 93 LEU A CA 1
ATOM 706 C C . LEU A 1 93 ? -8.839 -3.624 3.320 1.00 98.75 93 LEU A C 1
ATOM 708 O O . LEU A 1 93 ? -8.744 -4.606 2.585 1.00 98.75 93 LEU A O 1
ATOM 712 N N . PHE A 1 94 ? -8.529 -3.686 4.618 1.00 98.81 94 PHE A N 1
ATOM 713 C CA . PHE A 1 94 ? -8.087 -4.933 5.250 1.00 98.81 94 PHE A CA 1
ATOM 714 C C . PHE A 1 94 ? -9.190 -6.003 5.246 1.00 98.81 94 PHE A C 1
ATOM 716 O O . PHE A 1 94 ? -8.919 -7.161 4.940 1.00 98.81 94 PHE A O 1
ATOM 723 N N . LEU A 1 95 ? -10.450 -5.638 5.508 1.00 98.81 95 LEU A N 1
ATOM 724 C CA . LEU A 1 95 ? -11.574 -6.575 5.388 1.00 98.81 95 LEU A CA 1
ATOM 725 C C . LEU A 1 95 ? -11.719 -7.121 3.963 1.00 98.81 95 LEU A C 1
ATOM 727 O O . LEU A 1 95 ? -11.917 -8.323 3.797 1.00 98.81 95 LEU A O 1
ATOM 731 N N . ALA A 1 96 ? -11.572 -6.272 2.943 1.00 98.75 96 ALA A N 1
ATOM 732 C CA . ALA A 1 96 ? -11.610 -6.695 1.547 1.00 98.75 96 ALA A CA 1
ATOM 733 C C . ALA A 1 96 ? -10.478 -7.683 1.224 1.00 98.75 96 ALA A C 1
ATOM 735 O O . ALA A 1 96 ? -10.728 -8.730 0.629 1.00 98.75 96 ALA A O 1
ATOM 736 N N . GLY A 1 97 ? -9.249 -7.399 1.670 1.00 98.69 97 GLY A N 1
ATOM 737 C CA . GLY A 1 97 ? -8.112 -8.303 1.489 1.00 98.69 97 GLY A CA 1
ATOM 738 C C . GLY A 1 97 ? -8.282 -9.644 2.213 1.00 98.69 97 GLY A C 1
ATOM 739 O O . GLY A 1 97 ? -7.989 -10.701 1.652 1.00 98.69 97 GLY A O 1
ATOM 740 N N . SER A 1 98 ? -8.818 -9.623 3.435 1.00 98.69 98 SER A N 1
ATOM 741 C CA . SER A 1 98 ? -9.146 -10.838 4.190 1.00 98.69 98 SER A CA 1
ATOM 742 C C . SER A 1 98 ? -10.209 -11.676 3.473 1.00 98.69 98 SER A C 1
ATOM 744 O O . SER A 1 98 ? -9.995 -12.866 3.230 1.00 98.69 98 SER A O 1
ATOM 746 N N . ALA A 1 99 ? -11.302 -11.044 3.028 1.00 98.69 99 ALA A N 1
ATOM 747 C CA . ALA A 1 99 ? -12.378 -11.693 2.278 1.00 98.69 99 ALA A CA 1
ATOM 748 C C . ALA A 1 99 ? -11.911 -12.262 0.926 1.00 98.69 99 ALA A C 1
ATOM 750 O O . ALA A 1 99 ? -12.447 -13.268 0.466 1.00 98.69 99 ALA A O 1
ATOM 751 N N . ALA A 1 100 ? -10.878 -11.671 0.321 1.00 98.38 100 ALA A N 1
ATOM 752 C CA . ALA A 1 100 ? -10.211 -12.188 -0.874 1.00 98.38 100 ALA A CA 1
ATOM 753 C C . ALA A 1 100 ? -9.273 -13.387 -0.599 1.00 98.38 100 ALA A C 1
ATOM 755 O O . ALA A 1 100 ? -8.606 -13.881 -1.510 1.00 98.38 100 ALA A O 1
ATOM 756 N N . GLY A 1 101 ? -9.207 -13.872 0.646 1.00 98.38 101 GLY A N 1
ATOM 757 C CA . GLY A 1 101 ? -8.418 -15.038 1.046 1.00 98.38 101 GLY A CA 1
ATOM 758 C C . GLY A 1 101 ? -6.976 -14.723 1.450 1.00 98.38 101 GLY A C 1
ATOM 759 O O . GLY A 1 101 ? -6.169 -15.643 1.584 1.00 98.38 101 GLY A O 1
ATOM 760 N N . TRP A 1 102 ? -6.622 -13.450 1.660 1.00 98.50 102 TRP A N 1
ATOM 761 C CA . TRP A 1 102 ? -5.257 -13.043 2.031 1.00 98.50 102 TRP A CA 1
ATOM 762 C C . TRP A 1 102 ? -5.074 -12.806 3.531 1.00 98.50 102 TRP A C 1
ATOM 764 O O . TRP A 1 102 ? -4.003 -12.383 3.947 1.00 98.50 102 TRP A O 1
ATOM 774 N N . GLY A 1 103 ? -6.072 -13.122 4.361 1.00 98.38 103 GLY A N 1
ATOM 775 C CA . GLY A 1 103 ? -6.046 -12.849 5.804 1.00 98.38 103 GLY A CA 1
ATOM 776 C C . GLY A 1 103 ? -4.818 -13.393 6.550 1.00 98.38 103 GLY A C 1
ATOM 777 O O . GLY A 1 103 ? -4.327 -12.768 7.489 1.00 98.38 103 GLY A O 1
ATOM 778 N N . ARG A 1 104 ? -4.264 -14.524 6.086 1.00 98.31 104 ARG A N 1
ATOM 779 C CA . ARG A 1 104 ? -3.067 -15.170 6.661 1.00 98.31 104 ARG A CA 1
ATOM 780 C C . ARG A 1 104 ? -1.734 -14.734 6.036 1.00 98.31 104 ARG A C 1
ATOM 782 O O . ARG A 1 104 ? -0.700 -15.248 6.451 1.00 98.31 104 ARG A O 1
ATOM 789 N N . GLN A 1 105 ? -1.758 -13.861 5.034 1.00 98.31 105 GLN A N 1
ATOM 790 C CA . GLN A 1 105 ? -0.561 -13.290 4.406 1.00 98.31 105 GLN A CA 1
ATOM 791 C C . GLN A 1 105 ? -0.067 -12.087 5.214 1.00 98.31 105 GLN A C 1
ATOM 793 O O . GLN A 1 105 ? -0.797 -11.597 6.077 1.00 98.31 105 GLN A O 1
ATOM 798 N N . ASP A 1 106 ? 1.154 -11.622 4.945 1.00 98.25 106 ASP A N 1
ATOM 799 C CA . ASP A 1 106 ? 1.668 -10.369 5.506 1.00 98.25 106 ASP A CA 1
ATOM 800 C C . ASP A 1 106 ? 0.691 -9.207 5.266 1.00 98.25 106 ASP A C 1
ATOM 802 O O . ASP A 1 106 ? 0.021 -9.136 4.231 1.00 98.25 106 ASP A O 1
ATOM 806 N N . ASP A 1 107 ? 0.591 -8.291 6.225 1.00 98.25 107 ASP A N 1
ATOM 807 C CA . ASP A 1 107 ? -0.335 -7.157 6.164 1.00 98.25 107 ASP A CA 1
ATOM 808 C C . ASP A 1 107 ? -0.040 -6.171 5.010 1.00 98.25 107 ASP A C 1
ATOM 810 O O . ASP A 1 107 ? -0.960 -5.488 4.549 1.00 98.25 107 ASP A O 1
ATOM 814 N N . ALA A 1 108 ? 1.172 -6.193 4.436 1.00 98.25 108 ALA A N 1
ATOM 815 C CA . ALA A 1 108 ? 1.491 -5.528 3.171 1.00 98.25 108 ALA A CA 1
ATOM 816 C C . ALA A 1 108 ? 0.630 -6.033 1.996 1.00 98.25 108 ALA A C 1
ATOM 818 O O . ALA A 1 108 ? 0.400 -5.306 1.027 1.00 98.25 108 ALA A O 1
ATOM 819 N N . GLY A 1 109 ? 0.082 -7.248 2.104 1.00 98.00 109 GLY A N 1
ATOM 820 C CA . GLY A 1 109 ? -0.819 -7.859 1.128 1.00 98.00 109 GLY A CA 1
ATOM 821 C C . GLY A 1 109 ? -2.105 -7.071 0.875 1.00 98.00 109 GLY A C 1
ATOM 822 O O . GLY A 1 109 ? -2.792 -7.342 -0.109 1.00 98.00 109 GLY A O 1
ATOM 823 N N . VAL A 1 110 ? -2.421 -6.057 1.690 1.00 98.56 110 VAL A N 1
ATOM 824 C CA . VAL A 1 110 ? -3.526 -5.124 1.422 1.00 98.56 110 VAL A CA 1
ATOM 825 C C . VAL A 1 110 ? -3.375 -4.399 0.073 1.00 98.56 110 VAL A C 1
ATOM 827 O O . VAL A 1 110 ? -4.382 -4.063 -0.547 1.00 98.56 110 VAL A O 1
ATOM 830 N N . VAL A 1 111 ? -2.149 -4.242 -0.451 1.00 98.62 111 VAL A N 1
ATOM 831 C CA . VAL A 1 111 ? -1.898 -3.671 -1.792 1.00 98.62 111 VAL A CA 1
ATOM 832 C C . VAL A 1 111 ? -2.624 -4.423 -2.905 1.00 98.62 111 VAL A C 1
ATOM 834 O O . VAL A 1 111 ? -3.100 -3.818 -3.865 1.00 98.62 111 VAL A O 1
ATOM 837 N N . LYS A 1 112 ? -2.815 -5.734 -2.732 1.00 98.50 112 LYS A N 1
ATOM 838 C CA . LYS A 1 112 ? -3.457 -6.612 -3.713 1.00 98.50 112 LYS A CA 1
ATOM 839 C C . LYS A 1 112 ? -4.926 -6.257 -3.944 1.00 98.50 112 LYS A C 1
ATOM 841 O O . LYS A 1 112 ? -5.474 -6.618 -4.986 1.00 98.50 112 LYS A O 1
ATOM 846 N N . VAL A 1 113 ? -5.560 -5.525 -3.020 1.00 98.50 113 VAL A N 1
ATOM 847 C CA . VAL A 1 113 ? -6.897 -4.948 -3.231 1.00 98.50 113 VAL A CA 1
ATOM 848 C C . VAL A 1 113 ? -6.860 -4.003 -4.433 1.00 98.50 113 VAL A C 1
ATOM 850 O O . VAL A 1 113 ? -7.656 -4.156 -5.357 1.00 98.50 113 VAL A O 1
ATOM 853 N N . TYR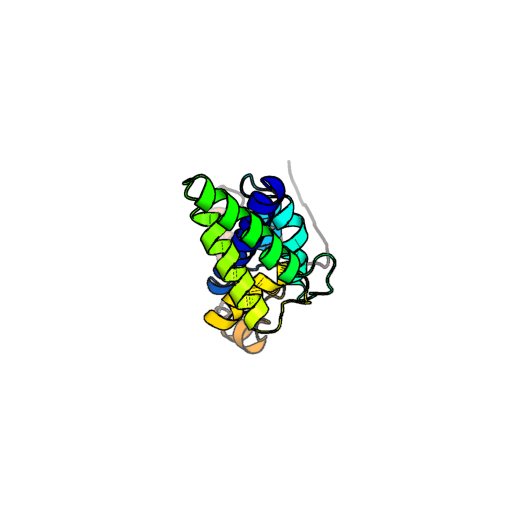 A 1 114 ? -5.888 -3.091 -4.485 1.00 98.44 114 TYR A N 1
ATOM 854 C CA . TYR A 1 114 ? -5.723 -2.165 -5.607 1.00 98.44 114 TYR A CA 1
ATOM 855 C C . TYR A 1 114 ? -5.279 -2.873 -6.883 1.00 98.44 114 TYR A C 1
ATOM 857 O O . TYR A 1 114 ? -5.795 -2.571 -7.959 1.00 98.44 114 TYR A O 1
ATOM 865 N N . GLU A 1 115 ? -4.374 -3.846 -6.779 1.00 97.56 115 GLU A N 1
ATOM 866 C CA . GLU A 1 115 ? -3.953 -4.625 -7.948 1.00 97.56 115 GLU A CA 1
ATOM 867 C C . GLU A 1 115 ? -5.133 -5.359 -8.592 1.00 97.56 115 GLU A C 1
ATOM 869 O O . GLU A 1 115 ? -5.256 -5.403 -9.812 1.00 97.56 115 GLU A O 1
ATOM 874 N N . THR A 1 116 ? -6.036 -5.901 -7.769 1.00 97.50 116 THR A N 1
ATOM 875 C CA . THR A 1 116 ? -7.237 -6.601 -8.242 1.00 97.50 116 THR A CA 1
ATOM 876 C C . THR A 1 116 ? -8.223 -5.635 -8.891 1.00 97.50 116 THR A C 1
ATOM 878 O O . THR A 1 116 ? -8.804 -5.957 -9.924 1.00 97.50 116 THR A O 1
ATOM 881 N N . LEU A 1 117 ? -8.403 -4.443 -8.315 1.00 96.38 117 LEU A N 1
ATOM 882 C CA . LEU A 1 117 ? -9.326 -3.432 -8.839 1.00 96.38 117 LEU A CA 1
ATOM 883 C C . LEU A 1 117 ? -8.825 -2.766 -10.128 1.00 96.38 117 LEU A C 1
ATOM 885 O O . LEU A 1 117 ? -9.634 -2.359 -10.958 1.00 96.38 117 LEU A O 1
ATOM 889 N N . THR A 1 118 ? -7.509 -2.622 -10.291 1.00 94.69 118 THR A N 1
ATOM 890 C CA . THR A 1 118 ? -6.910 -1.869 -11.406 1.00 94.69 118 THR A CA 1
ATOM 891 C C . THR A 1 118 ? -6.308 -2.751 -12.495 1.00 94.69 118 THR A C 1
ATOM 893 O O . THR A 1 118 ? -6.078 -2.264 -13.601 1.00 94.69 118 THR A O 1
ATOM 896 N N . GLY A 1 119 ? -6.028 -4.023 -12.199 1.00 94.06 119 GLY A N 1
ATOM 897 C CA . GLY A 1 119 ? -5.295 -4.926 -13.086 1.00 94.06 119 GLY A CA 1
ATOM 898 C C . GLY A 1 119 ? -3.800 -4.609 -13.210 1.00 94.06 119 GLY A C 1
ATOM 899 O O . GLY A 1 119 ? -3.120 -5.247 -14.008 1.00 94.06 119 GLY A O 1
ATOM 900 N N . VAL A 1 120 ? -3.279 -3.643 -12.444 1.00 93.88 120 VAL A N 1
ATOM 901 C CA . VAL A 1 120 ? -1.867 -3.235 -12.471 1.00 93.88 120 VAL A CA 1
ATOM 902 C C . VAL A 1 120 ? -1.156 -3.765 -11.233 1.00 93.88 120 VAL A C 1
ATOM 904 O O . VAL A 1 120 ? -1.639 -3.595 -10.114 1.00 93.88 120 VAL A O 1
ATOM 907 N N . LYS A 1 121 ? -0.004 -4.409 -11.433 1.00 95.12 121 LYS A N 1
ATOM 908 C CA . LYS A 1 121 ? 0.826 -4.934 -10.347 1.00 95.12 121 LYS A CA 1
ATOM 909 C C . LYS A 1 121 ? 1.725 -3.863 -9.749 1.00 95.12 121 LYS A C 1
ATOM 911 O O . LYS A 1 121 ? 2.307 -3.055 -10.469 1.00 95.12 121 LYS A O 1
ATOM 916 N N . VAL A 1 122 ? 1.848 -3.885 -8.426 1.00 95.75 122 VAL A N 1
ATOM 917 C CA . VAL A 1 122 ? 2.835 -3.103 -7.683 1.00 95.75 122 VAL A CA 1
ATOM 918 C C . VAL A 1 122 ? 4.046 -3.995 -7.484 1.00 95.75 122 VAL A C 1
ATOM 920 O O . VAL A 1 122 ? 4.202 -4.641 -6.458 1.00 95.75 122 VAL A O 1
ATOM 923 N N . GLU A 1 123 ? 4.906 -4.050 -8.490 1.00 89.81 123 GLU A N 1
ATOM 924 C CA . GLU A 1 123 ? 6.139 -4.828 -8.434 1.00 89.81 123 GLU A CA 1
ATOM 925 C C . GLU A 1 123 ? 7.330 -3.934 -8.756 1.00 89.81 123 GLU A C 1
ATOM 927 O O . GLU A 1 123 ? 7.217 -3.001 -9.549 1.00 89.81 123 GLU A O 1
ATOM 932 N N . GLY A 1 124 ? 8.478 -4.201 -8.133 1.00 79.12 124 GLY A N 1
ATOM 933 C CA . GLY A 1 124 ? 9.697 -3.409 -8.331 1.00 79.12 124 GLY A CA 1
ATOM 934 C C . GLY A 1 124 ? 10.385 -3.626 -9.683 1.00 79.12 124 GLY A C 1
ATOM 935 O O . GLY A 1 124 ? 11.475 -3.097 -9.897 1.00 79.12 124 GLY A O 1
ATOM 936 N N . LYS A 1 125 ? 9.800 -4.432 -10.575 1.00 67.56 125 LYS A N 1
ATOM 937 C CA . LYS A 1 125 ? 10.361 -4.723 -11.894 1.00 67.56 125 LYS A CA 1
ATOM 938 C C . LYS A 1 125 ? 9.949 -3.632 -12.875 1.00 67.56 125 LYS A C 1
ATOM 940 O O . LYS A 1 125 ? 8.778 -3.281 -12.972 1.00 67.56 125 LYS A O 1
ATOM 945 N N . LEU A 1 126 ? 10.921 -3.115 -13.623 1.00 60.25 126 LEU A N 1
ATOM 946 C CA . LEU A 1 126 ? 10.621 -2.317 -14.807 1.00 60.25 126 LEU A CA 1
ATOM 947 C C . LEU A 1 126 ? 9.813 -3.175 -15.793 1.00 60.25 126 LEU A C 1
ATOM 949 O O . LEU A 1 126 ? 10.081 -4.379 -15.893 1.00 60.25 126 LEU A O 1
ATOM 953 N N . PRO A 1 127 ? 8.881 -2.579 -16.560 1.00 60.28 127 PRO A N 1
ATOM 954 C CA . PRO A 1 127 ? 8.389 -3.240 -17.754 1.00 60.28 127 PRO A CA 1
ATOM 955 C C . PRO A 1 127 ? 9.606 -3.589 -18.608 1.00 60.28 127 PRO A C 1
ATOM 957 O O . PRO A 1 127 ? 10.416 -2.717 -18.931 1.00 60.28 127 PRO A O 1
ATOM 960 N N . VAL A 1 128 ? 9.766 -4.872 -18.927 1.00 66.44 128 VAL A N 1
ATOM 961 C CA . VAL A 1 128 ? 10.795 -5.298 -19.872 1.00 66.44 128 VAL A CA 1
ATOM 962 C C . VAL A 1 128 ? 10.438 -4.646 -21.202 1.00 66.44 128 VAL A C 1
ATOM 964 O O . VAL A 1 128 ? 9.389 -4.932 -21.776 1.00 66.44 128 VAL A O 1
ATOM 967 N N . LEU A 1 129 ? 11.267 -3.704 -21.647 1.00 75.94 129 LEU A N 1
ATOM 968 C CA . LEU A 1 129 ? 11.115 -3.117 -22.967 1.00 75.94 129 LEU A CA 1
ATOM 969 C C . LEU A 1 129 ? 11.618 -4.137 -23.989 1.00 75.94 129 LEU A C 1
ATOM 971 O O . LEU A 1 129 ? 12.772 -4.563 -23.925 1.00 75.94 129 LEU A O 1
ATOM 975 N N . GLU A 1 130 ? 10.756 -4.526 -24.922 1.00 80.81 130 GLU A N 1
ATOM 976 C CA . GLU A 1 130 ? 11.136 -5.390 -26.040 1.00 80.81 130 GLU A CA 1
ATOM 977 C C . GLU A 1 130 ? 12.207 -4.683 -26.879 1.00 80.81 130 GLU A C 1
ATOM 979 O O . GLU A 1 130 ? 11.981 -3.582 -27.394 1.00 80.81 130 GLU A O 1
ATOM 984 N N . LYS A 1 131 ? 13.386 -5.306 -27.003 1.00 83.62 131 LYS A N 1
ATOM 985 C CA . LYS A 1 131 ? 14.563 -4.727 -27.670 1.00 83.62 131 LYS A CA 1
ATOM 986 C C . LYS A 1 131 ? 14.212 -4.208 -29.063 1.00 83.62 131 LYS A C 1
ATOM 988 O O . LYS A 1 131 ? 14.596 -3.101 -29.428 1.00 83.62 131 LYS A O 1
ATOM 993 N N . GLU A 1 132 ? 13.473 -4.998 -29.829 1.00 87.75 132 GLU A N 1
ATOM 994 C CA . GLU A 1 132 ? 13.075 -4.690 -31.198 1.00 87.75 132 GLU A CA 1
ATOM 995 C C . GLU A 1 132 ? 12.175 -3.450 -31.257 1.00 87.75 132 GLU A C 1
ATOM 997 O O . GLU A 1 132 ? 12.357 -2.610 -32.134 1.00 87.75 132 GLU A O 1
ATOM 1002 N N . VAL A 1 133 ? 11.257 -3.294 -30.297 1.00 86.44 133 VAL A N 1
ATOM 1003 C CA . VAL A 1 133 ? 10.370 -2.125 -30.204 1.00 86.44 133 VAL A CA 1
ATOM 1004 C C . VAL A 1 133 ? 11.173 -0.869 -29.877 1.00 86.44 133 VAL A C 1
ATOM 1006 O O . VAL A 1 133 ? 10.970 0.170 -30.502 1.00 86.44 133 VAL A O 1
ATOM 1009 N N . VAL A 1 134 ? 12.120 -0.967 -28.938 1.00 85.00 134 VAL A N 1
ATOM 1010 C CA . VAL A 1 134 ? 12.991 0.161 -28.572 1.00 85.00 134 VAL A CA 1
ATOM 1011 C C . VAL A 1 134 ? 13.839 0.585 -29.763 1.00 85.00 134 VAL A C 1
ATOM 1013 O O . VAL A 1 134 ? 13.840 1.763 -30.108 1.00 85.00 134 VAL A O 1
ATOM 1016 N N . LEU A 1 135 ? 14.502 -0.364 -30.429 1.00 83.25 135 LEU A N 1
ATOM 1017 C CA . LEU A 1 135 ? 15.347 -0.078 -31.590 1.00 83.25 135 LEU A CA 1
ATOM 1018 C C . LEU A 1 135 ? 14.555 0.543 -32.747 1.00 83.25 135 LEU A C 1
ATOM 1020 O O . LEU A 1 135 ? 15.052 1.456 -33.394 1.00 83.25 135 LEU A O 1
ATOM 1024 N N . GLN A 1 136 ? 13.314 0.108 -32.979 1.00 86.62 136 GLN A N 1
ATOM 1025 C CA . GLN A 1 136 ? 12.434 0.705 -33.992 1.00 86.62 136 GLN A CA 1
ATOM 1026 C C . GLN A 1 136 ? 11.931 2.102 -33.612 1.00 86.62 136 GLN A C 1
ATOM 1028 O O . GLN A 1 136 ? 11.566 2.878 -34.493 1.00 86.62 136 GLN A O 1
ATOM 1033 N N . SER A 1 137 ? 11.887 2.419 -32.316 1.00 84.00 137 SER A N 1
ATOM 1034 C CA . SER A 1 137 ? 11.482 3.736 -31.815 1.00 84.00 137 SER A CA 1
ATOM 1035 C C . SER A 1 137 ? 12.613 4.766 -31.812 1.00 84.00 137 SER A C 1
ATOM 1037 O O . SER A 1 137 ? 12.350 5.950 -31.591 1.00 84.00 137 SER A O 1
ATOM 1039 N N . LEU A 1 138 ? 13.861 4.333 -32.035 1.00 82.38 138 LEU A N 1
ATOM 1040 C CA . LEU A 1 138 ? 14.985 5.252 -32.128 1.00 82.38 138 LEU A CA 1
ATOM 1041 C C . LEU A 1 138 ? 14.800 6.169 -33.346 1.00 82.38 138 LEU A C 1
ATOM 1043 O O . LEU A 1 138 ? 14.305 5.728 -34.388 1.00 82.38 138 LEU A O 1
ATOM 1047 N N . PRO A 1 139 ? 15.190 7.449 -33.237 1.00 77.88 139 PRO A N 1
ATOM 1048 C CA . PRO A 1 139 ? 15.250 8.312 -34.403 1.00 77.88 139 PRO A CA 1
ATOM 1049 C C . PRO A 1 139 ? 16.161 7.684 -35.472 1.00 77.88 139 PRO A C 1
ATOM 1051 O O . PRO A 1 139 ? 17.084 6.939 -35.131 1.00 77.88 139 PRO A O 1
ATOM 1054 N N . PRO A 1 140 ? 15.909 7.967 -36.762 1.00 78.00 140 PRO A N 1
ATOM 1055 C CA . PRO A 1 140 ? 16.769 7.477 -37.828 1.00 78.00 140 PRO A CA 1
ATOM 1056 C C . PRO A 1 140 ? 18.215 7.913 -37.579 1.00 78.00 140 PRO A C 1
ATOM 1058 O O . PRO A 1 140 ? 18.455 9.020 -37.088 1.00 78.00 140 PRO A O 1
ATOM 1061 N N . GLU A 1 141 ? 19.166 7.045 -37.933 1.00 72.88 141 GLU A N 1
ATOM 1062 C CA . GLU A 1 141 ? 20.584 7.401 -37.929 1.00 72.88 141 GLU A CA 1
ATOM 1063 C C . GLU A 1 141 ? 20.785 8.699 -38.714 1.00 72.88 141 GLU A C 1
ATOM 1065 O O . GLU A 1 141 ? 20.159 8.920 -39.759 1.00 72.88 141 GLU A O 1
ATOM 1070 N N . TRP A 1 142 ? 21.628 9.584 -38.179 1.00 73.44 142 TRP A N 1
ATOM 1071 C CA . TRP A 1 142 ? 21.899 10.857 -38.830 1.00 73.44 142 TRP A CA 1
ATOM 1072 C C . TRP A 1 142 ? 22.449 10.572 -40.235 1.00 73.44 142 TRP A C 1
ATOM 1074 O O . TRP A 1 142 ? 23.412 9.817 -40.367 1.00 73.44 142 TRP A O 1
ATOM 1084 N N . PRO A 1 143 ? 21.856 11.138 -41.301 1.00 76.31 143 PRO A N 1
ATOM 1085 C CA . PRO A 1 143 ? 22.203 10.763 -42.674 1.00 76.31 143 PRO A CA 1
ATOM 1086 C C . PRO A 1 143 ? 23.620 11.196 -43.076 1.00 76.31 143 PRO A C 1
ATOM 1088 O O . PRO A 1 143 ? 24.127 10.772 -44.113 1.00 76.31 143 PRO A O 1
ATOM 1091 N N . LEU A 1 144 ? 24.234 12.072 -42.283 1.00 79.31 144 LEU A N 1
ATOM 1092 C CA . LEU A 1 144 ? 25.574 12.609 -42.453 1.00 79.31 144 LEU A CA 1
ATOM 1093 C C . LEU A 1 144 ? 26.236 12.664 -41.081 1.00 79.31 144 LEU A C 1
ATOM 1095 O O . LEU A 1 144 ? 25.553 12.905 -40.083 1.00 79.31 144 LEU A O 1
ATOM 1099 N N . ASP A 1 145 ? 27.552 12.483 -41.054 1.00 78.50 145 ASP A N 1
ATOM 1100 C CA . ASP A 1 145 ? 28.347 12.691 -39.848 1.00 78.50 145 ASP A CA 1
ATOM 1101 C C . ASP A 1 145 ? 28.184 14.153 -39.379 1.00 78.50 145 ASP A C 1
ATOM 1103 O O . ASP A 1 145 ? 28.555 15.076 -40.113 1.00 78.50 145 ASP A O 1
ATOM 1107 N N . PRO A 1 146 ? 27.599 14.403 -38.192 1.00 77.62 146 PRO A N 1
ATOM 1108 C CA . PRO A 1 146 ? 27.333 15.756 -37.723 1.00 77.62 146 PRO A CA 1
ATOM 1109 C C . PRO A 1 146 ? 28.600 16.492 -37.262 1.00 77.62 146 PRO A C 1
ATOM 1111 O O . PRO A 1 146 ? 28.495 17.655 -36.869 1.00 77.62 146 PRO A O 1
ATOM 1114 N N . ILE A 1 147 ? 29.783 15.860 -37.286 1.00 78.62 147 ILE A N 1
ATOM 1115 C CA . ILE A 1 147 ? 31.018 16.425 -36.725 1.00 78.62 147 ILE A CA 1
ATOM 1116 C C . ILE A 1 147 ? 31.356 17.810 -37.298 1.00 78.62 147 ILE A C 1
ATOM 1118 O O . ILE A 1 147 ? 31.708 18.720 -36.547 1.00 78.62 147 ILE A O 1
ATOM 1122 N N . ASP A 1 148 ? 31.153 18.023 -38.600 1.00 79.19 148 ASP A N 1
ATOM 1123 C CA . ASP A 1 148 ? 31.428 19.306 -39.255 1.00 79.19 148 ASP A CA 1
ATOM 1124 C C . ASP A 1 148 ? 30.446 20.406 -38.830 1.00 79.19 148 ASP A C 1
ATOM 1126 O O . ASP A 1 148 ? 30.827 21.572 -38.679 1.00 79.19 148 ASP A O 1
ATOM 1130 N N . ASP A 1 149 ? 29.182 20.051 -38.607 1.00 75.75 149 ASP A N 1
ATOM 1131 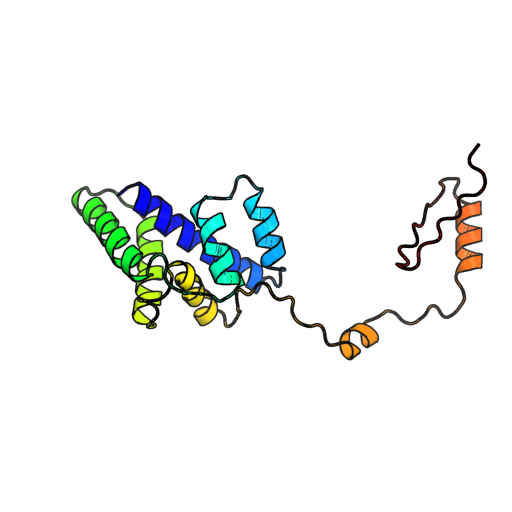C CA . ASP A 1 149 ? 28.158 20.982 -38.137 1.00 75.75 149 ASP A CA 1
ATOM 1132 C C . ASP A 1 149 ? 28.359 21.323 -36.653 1.00 75.75 149 ASP A C 1
ATOM 1134 O O . ASP A 1 149 ? 28.222 22.487 -36.267 1.00 75.75 149 ASP A O 1
ATOM 1138 N N . ILE A 1 150 ? 28.774 20.348 -35.837 1.00 74.38 150 ILE A N 1
ATOM 1139 C CA . ILE A 1 150 ? 29.167 20.542 -34.433 1.00 74.38 150 ILE A CA 1
ATOM 1140 C C . ILE A 1 150 ? 30.381 21.476 -34.348 1.00 74.38 150 ILE A C 1
ATOM 1142 O O . ILE A 1 150 ? 30.361 22.445 -33.585 1.00 74.38 150 ILE A O 1
ATOM 1146 N N . HIS A 1 151 ? 31.416 21.247 -35.164 1.00 77.38 151 HIS A N 1
ATOM 1147 C CA . HIS A 1 151 ? 32.584 22.126 -35.238 1.00 77.38 151 HIS A CA 1
ATOM 1148 C C . HIS A 1 151 ? 32.199 23.556 -35.642 1.00 77.38 151 HIS A C 1
ATOM 1150 O O . HIS A 1 151 ? 32.667 24.517 -35.027 1.00 77.38 151 HIS A O 1
ATOM 1156 N N . ARG A 1 152 ? 31.307 23.717 -36.627 1.00 76.12 152 ARG A N 1
ATOM 1157 C CA . ARG A 1 152 ? 30.824 25.033 -37.076 1.00 76.12 152 ARG A CA 1
ATOM 1158 C C . ARG A 1 152 ? 30.023 25.759 -35.989 1.00 76.12 152 ARG A C 1
ATOM 1160 O O . ARG A 1 152 ? 30.207 26.960 -35.792 1.00 76.12 152 ARG A O 1
ATOM 1167 N N . LEU A 1 153 ? 29.171 25.040 -35.257 1.00 71.88 153 LEU A N 1
ATOM 1168 C CA . LEU A 1 153 ? 28.408 25.578 -34.126 1.00 71.88 153 LEU A CA 1
ATOM 1169 C C . LEU A 1 153 ? 29.331 26.021 -32.982 1.00 71.88 153 LEU A C 1
ATOM 1171 O O . LEU A 1 153 ? 29.164 27.133 -32.476 1.00 71.88 153 LEU A O 1
ATOM 1175 N N . ASN A 1 154 ? 30.345 25.219 -32.642 1.00 66.31 154 ASN A N 1
ATOM 1176 C CA . ASN A 1 154 ? 31.341 25.550 -31.617 1.00 66.31 154 ASN A CA 1
ATOM 1177 C C . ASN A 1 154 ? 32.183 26.784 -31.979 1.00 66.31 154 ASN A C 1
ATOM 1179 O O . ASN A 1 154 ? 32.492 27.591 -31.107 1.00 66.31 154 ASN A O 1
ATOM 1183 N N . GLN A 1 155 ? 32.510 26.992 -33.258 1.00 70.06 155 GLN A N 1
ATOM 1184 C CA . GLN A 1 155 ? 33.222 28.199 -33.704 1.00 70.06 155 GLN A CA 1
ATOM 1185 C C . GLN A 1 155 ? 32.376 29.478 -33.575 1.00 70.06 155 GLN A C 1
ATOM 1187 O O . GLN A 1 155 ? 32.924 30.565 -33.404 1.00 70.06 155 GLN A O 1
ATOM 1192 N N . SER A 1 156 ? 31.046 29.361 -33.646 1.00 64.00 156 SER A N 1
ATOM 1193 C CA . SER A 1 156 ? 30.117 30.499 -33.564 1.00 64.00 156 SER A CA 1
ATOM 1194 C C . SER A 1 156 ? 29.698 30.876 -32.138 1.00 64.00 156 SER A C 1
ATOM 1196 O O . SER A 1 156 ? 29.115 31.941 -31.932 1.00 64.00 156 SER A O 1
ATOM 1198 N N . ASN A 1 157 ? 29.981 30.023 -31.149 1.00 57.53 157 ASN A N 1
ATOM 1199 C CA . ASN A 1 157 ? 29.467 30.157 -29.791 1.00 57.53 157 ASN A CA 1
ATOM 1200 C C . ASN A 1 157 ? 30.613 29.954 -28.783 1.00 57.53 157 ASN A C 1
ATOM 1202 O O . ASN A 1 157 ? 31.056 28.833 -28.567 1.00 57.53 157 ASN A O 1
ATOM 1206 N N . SER A 1 158 ? 31.096 31.021 -28.130 1.00 56.44 158 SER A N 1
ATOM 1207 C CA . SER A 1 158 ? 32.240 30.976 -27.185 1.00 56.44 158 SER A CA 1
ATOM 1208 C C . SER A 1 158 ? 31.977 30.224 -25.869 1.00 56.44 158 SER A C 1
ATOM 1210 O O . SER A 1 158 ? 32.683 30.436 -24.884 1.00 56.44 158 SER A O 1
ATOM 1212 N N . LYS A 1 159 ? 30.945 29.382 -25.798 1.00 56.34 159 LYS A N 1
ATOM 1213 C CA . LYS A 1 159 ? 30.669 28.551 -24.628 1.00 56.34 159 LYS A CA 1
ATOM 1214 C C . LYS A 1 159 ? 31.043 27.118 -24.959 1.00 56.34 159 LYS A C 1
ATOM 1216 O O . LYS A 1 159 ? 30.350 26.465 -25.730 1.00 56.34 159 LYS A O 1
ATOM 1221 N N . THR A 1 160 ? 32.131 26.652 -24.359 1.00 59.28 160 THR A N 1
ATOM 1222 C CA . THR A 1 160 ? 32.596 25.269 -24.450 1.00 59.28 160 THR A CA 1
ATOM 1223 C C . THR A 1 160 ? 31.483 24.315 -24.024 1.00 59.28 160 THR A C 1
ATOM 1225 O O . THR A 1 160 ? 31.064 24.318 -22.865 1.00 59.28 160 THR A O 1
ATOM 1228 N N . LEU A 1 161 ? 30.993 23.506 -24.962 1.00 54.50 161 LEU A N 1
ATOM 1229 C CA . LEU A 1 161 ? 30.115 22.383 -24.667 1.00 54.50 161 LEU A CA 1
ATOM 1230 C C . LEU A 1 161 ? 30.993 21.179 -24.318 1.00 54.50 161 LEU A C 1
ATOM 1232 O O . LEU A 1 161 ? 31.660 20.621 -25.185 1.00 54.50 161 LEU A O 1
ATOM 1236 N N . VAL A 1 162 ? 30.999 20.792 -23.044 1.00 58.88 162 VAL A N 1
ATOM 1237 C CA . VAL A 1 162 ? 31.655 19.562 -22.592 1.00 58.88 162 VAL A CA 1
ATOM 1238 C C . VAL A 1 162 ? 30.665 18.419 -22.775 1.00 58.88 162 VAL A C 1
ATOM 1240 O O . VAL A 1 162 ? 29.689 18.316 -22.033 1.00 58.88 162 VAL A O 1
ATOM 1243 N N . VAL A 1 163 ? 30.899 17.584 -23.784 1.00 53.66 163 VAL A N 1
ATOM 1244 C CA . VAL A 1 163 ? 30.182 16.319 -23.960 1.00 53.66 163 VAL A CA 1
ATOM 1245 C C . VAL A 1 163 ? 31.016 15.247 -23.271 1.00 53.66 163 VAL A C 1
ATOM 1247 O O . VAL A 1 163 ? 32.116 14.933 -23.717 1.00 53.66 163 VAL A O 1
ATOM 1250 N N . LEU A 1 164 ? 30.523 14.749 -22.138 1.00 44.62 164 LEU A N 1
ATOM 1251 C CA . LEU A 1 164 ? 31.117 13.603 -21.459 1.00 44.62 164 LEU A CA 1
ATOM 1252 C C . LEU A 1 164 ? 30.595 12.345 -22.146 1.00 44.62 164 LEU A C 1
ATOM 1254 O O . LEU A 1 164 ? 29.407 12.039 -22.063 1.00 44.62 164 LEU A O 1
ATOM 1258 N N . ASP A 1 165 ? 31.489 11.681 -22.865 1.00 53.69 165 ASP A N 1
ATOM 1259 C CA . ASP A 1 165 ? 31.260 10.361 -23.432 1.00 53.69 165 ASP A CA 1
ATOM 1260 C C . ASP A 1 165 ? 31.268 9.340 -22.286 1.00 53.69 165 ASP A C 1
ATOM 1262 O O . ASP A 1 165 ? 32.281 9.180 -21.601 1.00 53.69 165 ASP A O 1
ATOM 1266 N N . ASP A 1 166 ? 30.121 8.717 -22.019 1.00 50.62 166 ASP A N 1
ATOM 1267 C CA . ASP A 1 166 ? 29.959 7.700 -20.972 1.00 50.62 166 ASP A CA 1
ATOM 1268 C C . ASP A 1 166 ? 30.069 6.299 -21.600 1.00 50.62 166 ASP A C 1
ATOM 1270 O O . ASP A 1 166 ? 29.183 5.450 -21.491 1.00 50.62 166 ASP A O 1
ATOM 1274 N N . ASP A 1 167 ? 31.159 6.081 -22.341 1.00 52.91 167 ASP A N 1
ATOM 1275 C CA . ASP A 1 167 ? 31.584 4.755 -22.782 1.00 52.91 167 ASP A CA 1
ATOM 1276 C C . ASP A 1 167 ? 32.131 3.972 -21.563 1.00 52.91 167 ASP A C 1
ATOM 1278 O O . ASP A 1 167 ? 33.085 4.423 -20.914 1.00 52.91 167 ASP A O 1
ATOM 1282 N N . PRO A 1 168 ? 31.603 2.770 -21.249 1.00 47.84 168 PRO A N 1
ATOM 1283 C CA . PRO A 1 168 ? 32.091 1.941 -20.147 1.00 47.84 168 PRO A CA 1
ATOM 1284 C C . PRO A 1 168 ? 33.527 1.408 -20.329 1.00 47.84 168 PRO A C 1
ATOM 1286 O O . PRO A 1 168 ? 34.042 0.759 -19.416 1.00 47.84 168 PRO A O 1
ATOM 1289 N N . THR A 1 169 ? 34.189 1.631 -21.471 1.00 55.00 169 THR A N 1
ATOM 1290 C CA . THR A 1 169 ? 35.543 1.125 -21.753 1.00 55.00 169 THR A CA 1
ATOM 1291 C C . THR A 1 169 ? 36.673 2.043 -21.282 1.00 55.00 169 THR A C 1
ATOM 1293 O O . THR A 1 169 ? 37.814 1.592 -21.207 1.00 55.00 169 THR A O 1
ATOM 1296 N N . GLY A 1 170 ? 36.365 3.271 -20.851 1.00 51.59 170 GLY A N 1
ATOM 1297 C CA . GLY A 1 170 ? 37.276 4.120 -20.086 1.00 51.59 170 GLY A CA 1
ATOM 1298 C C . GLY A 1 170 ? 38.566 4.504 -20.816 1.00 51.59 170 GLY A C 1
ATOM 1299 O O . GLY A 1 170 ? 39.613 3.880 -20.651 1.00 51.59 170 GLY A O 1
ATOM 1300 N N . THR A 1 171 ? 38.562 5.631 -21.525 1.00 44.72 171 THR A N 1
ATOM 1301 C CA . THR A 1 171 ? 39.792 6.420 -21.694 1.00 44.72 171 THR A CA 1
ATOM 1302 C C . THR A 1 171 ? 39.452 7.905 -21.777 1.00 44.72 171 THR A C 1
ATOM 1304 O O . THR A 1 171 ? 39.142 8.441 -22.835 1.00 44.72 171 THR A O 1
ATOM 1307 N N . GLN A 1 172 ? 39.509 8.590 -20.633 1.00 44.41 172 GLN A N 1
ATOM 1308 C CA . GLN A 1 172 ? 39.515 10.051 -20.615 1.00 44.41 172 GLN A CA 1
ATOM 1309 C C . GLN A 1 172 ? 40.898 10.526 -21.059 1.00 44.41 172 GLN A C 1
ATOM 1311 O O . GLN A 1 172 ? 41.891 10.261 -20.382 1.00 44.41 172 GLN A O 1
ATOM 1316 N N . THR A 1 173 ? 40.962 11.251 -22.173 1.00 44.91 173 THR A N 1
ATOM 1317 C CA . THR A 1 173 ? 42.167 11.990 -22.559 1.00 44.91 173 THR A CA 1
ATOM 1318 C C . THR A 1 173 ? 41.829 13.471 -22.489 1.00 44.91 173 THR A C 1
ATOM 1320 O O . THR A 1 173 ? 41.112 13.989 -23.339 1.00 44.91 173 THR A O 1
ATOM 1323 N N . VAL A 1 174 ? 42.296 14.145 -21.437 1.00 40.78 174 VAL A N 1
ATOM 1324 C CA . VAL A 1 174 ? 42.248 15.608 -21.347 1.00 40.78 174 VAL A CA 1
ATOM 1325 C C . VAL A 1 174 ? 43.516 16.133 -22.011 1.00 40.78 174 VAL A C 1
ATOM 1327 O O . VAL A 1 174 ? 44.614 15.821 -21.553 1.00 40.78 174 VAL A O 1
ATOM 1330 N N . HIS A 1 175 ? 43.371 16.916 -23.077 1.00 40.94 175 HIS A N 1
ATOM 1331 C CA . HIS A 1 175 ? 44.455 17.722 -23.634 1.00 40.94 175 HIS A CA 1
ATOM 1332 C C . HIS A 1 175 ? 44.139 19.209 -23.438 1.00 40.94 175 HIS A C 1
ATOM 1334 O O . HIS A 1 175 ? 43.040 19.652 -23.758 1.00 40.94 175 HIS A O 1
ATOM 1340 N N . ASP A 1 176 ? 45.128 19.922 -22.894 1.00 38.09 176 ASP A N 1
ATOM 1341 C CA . ASP A 1 176 ? 45.266 21.379 -22.783 1.00 38.09 176 ASP A CA 1
ATOM 1342 C C . ASP A 1 176 ? 44.116 22.149 -22.119 1.00 38.09 176 ASP A C 1
ATOM 1344 O O . ASP A 1 176 ? 43.317 22.834 -22.756 1.00 38.09 176 ASP A O 1
ATOM 1348 N N . ILE A 1 177 ? 44.124 22.111 -20.785 1.00 39.59 177 ILE A N 1
ATOM 1349 C CA . ILE A 1 177 ? 43.579 23.189 -19.956 1.00 39.59 177 ILE A CA 1
ATOM 1350 C C . ILE A 1 177 ? 44.772 24.067 -19.544 1.00 39.59 177 ILE A C 1
ATOM 1352 O O . ILE A 1 177 ? 45.627 23.601 -18.788 1.00 39.59 177 ILE A O 1
ATOM 1356 N N . GLU A 1 178 ? 44.844 25.299 -20.058 1.00 43.78 178 GLU A N 1
ATOM 1357 C CA . GLU A 1 178 ? 45.518 26.406 -19.352 1.00 43.78 178 GLU A CA 1
ATOM 1358 C C 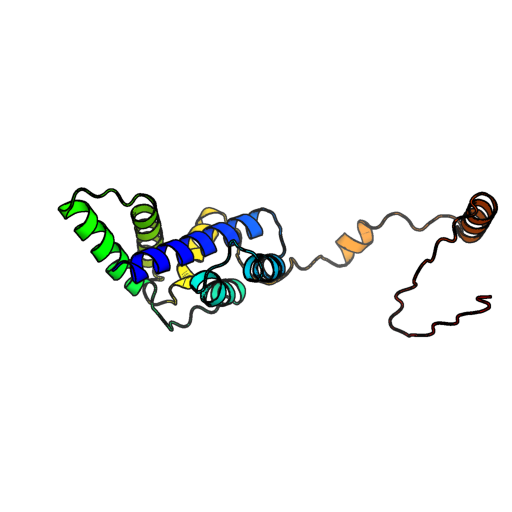. GLU A 1 178 ? 44.691 26.833 -18.132 1.00 43.78 178 GLU A C 1
ATOM 1360 O O . GLU A 1 178 ? 43.444 26.909 -18.254 1.00 43.78 178 GLU A O 1
#

Secondary structure (DSSP, 8-state):
-HHHHHHHHHHHHHHHHHHHHHHTT--HHHHHHHHHTSTT--HHHHHHHHHHHHT----SSBHHHHHHHHHHHHHHHHHTT---HHHHHHHHHHHHHIIIIITTSBGGGGHHHHHHHHS----SPPP---HHHHHHHSPPPPSS-THHHHHHHHHH--S--------TT---------

pLDDT: mean 87.33, std 16.82, range [38.09, 98.81]